Protein AF-A0A1M7PRE1-F1 (afdb_monomer)

Foldseek 3Di:
DDDPPPPDDDDDDDDPDDDDCVVDDPVRVVVVVVVCVVPVPPDPVRVVVVVCVQPQNVVDDVPDDRDCVSVVVDDD

InterPro domains:
  IPR025272 Antitoxin SocA-like, Panacea domain [PF13274] (15-55)

Structure (mmCIF, N/CA/C/O backbone):
data_AF-A0A1M7PRE1-F1
#
_entry.id   AF-A0A1M7PRE1-F1
#
loop_
_atom_site.group_PDB
_atom_site.id
_atom_site.type_symbol
_atom_site.label_atom_id
_atom_site.label_alt_id
_atom_site.label_comp_id
_atom_site.label_asym_id
_atom_site.label_entity_id
_atom_site.label_seq_id
_atom_site.pdbx_PDB_ins_code
_atom_site.Cartn_x
_atom_site.Cartn_y
_atom_site.Cartn_z
_atom_site.occupancy
_atom_site.B_iso_or_equiv
_atom_site.auth_seq_id
_atom_site.auth_comp_id
_atom_site.auth_asym_id
_atom_site.auth_atom_id
_atom_site.pdbx_PDB_model_num
ATOM 1 N N . MET A 1 1 ? 24.717 28.802 -14.185 1.00 43.06 1 MET A N 1
ATO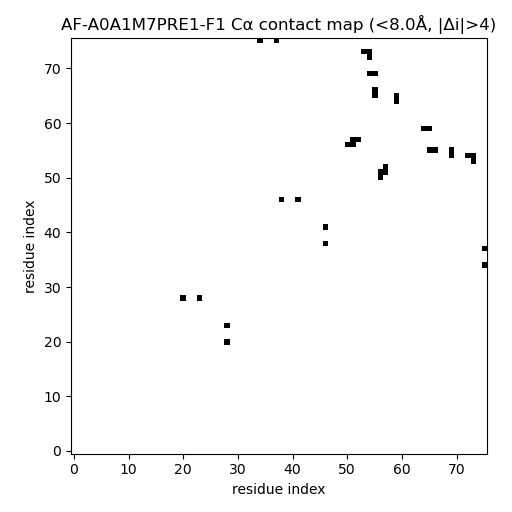M 2 C CA . MET A 1 1 ? 23.330 28.334 -14.387 1.00 43.06 1 MET A CA 1
ATOM 3 C C . MET A 1 1 ? 22.711 28.240 -13.013 1.00 43.06 1 MET A C 1
ATOM 5 O O . MET A 1 1 ? 23.380 27.757 -12.115 1.00 43.06 1 MET A O 1
ATOM 9 N N . GLN A 1 2 ? 21.554 28.859 -12.831 1.00 41.38 2 GLN A N 1
ATOM 10 C CA . GLN A 1 2 ? 20.965 29.124 -11.523 1.00 41.38 2 GLN A CA 1
ATOM 11 C C . GLN A 1 2 ? 20.247 27.869 -11.021 1.00 41.38 2 GLN A C 1
ATOM 13 O O . GLN A 1 2 ? 19.454 27.298 -11.768 1.00 41.38 2 GLN A O 1
ATOM 18 N N . ASP A 1 3 ? 20.568 27.444 -9.797 1.00 50.88 3 ASP A N 1
ATOM 19 C CA . ASP A 1 3 ? 19.885 26.373 -9.072 1.00 50.88 3 ASP A CA 1
ATOM 20 C C . ASP A 1 3 ? 18.380 26.653 -9.036 1.00 50.88 3 ASP A C 1
ATOM 22 O O . ASP A 1 3 ? 17.916 27.586 -8.373 1.00 50.88 3 ASP A O 1
ATOM 26 N N . ILE A 1 4 ? 17.607 25.847 -9.762 1.00 54.66 4 ILE A N 1
ATOM 27 C CA . ILE A 1 4 ? 16.166 25.765 -9.557 1.00 54.66 4 ILE A CA 1
ATOM 28 C C . ILE A 1 4 ? 16.013 24.909 -8.304 1.00 54.66 4 ILE A C 1
ATOM 30 O O . ILE A 1 4 ? 16.046 23.686 -8.357 1.00 54.66 4 ILE A O 1
ATOM 34 N N . SER A 1 5 ? 15.946 25.567 -7.150 1.00 52.38 5 SER A N 1
ATOM 35 C CA . SER A 1 5 ? 15.425 24.960 -5.931 1.00 52.38 5 SER A CA 1
ATOM 36 C C . SER A 1 5 ? 14.011 24.475 -6.251 1.00 52.38 5 SER A C 1
ATOM 38 O O . SER A 1 5 ? 13.093 25.296 -6.262 1.00 52.38 5 SER A O 1
ATOM 40 N N . ASP A 1 6 ? 13.846 23.181 -6.537 1.00 61.56 6 ASP A N 1
ATOM 41 C CA . ASP A 1 6 ? 12.540 22.538 -6.693 1.00 61.56 6 ASP A CA 1
ATOM 42 C C . ASP A 1 6 ? 11.669 22.928 -5.494 1.00 61.56 6 ASP A C 1
ATOM 44 O O . ASP A 1 6 ? 11.926 22.537 -4.353 1.00 61.56 6 ASP A O 1
ATOM 48 N N . HIS A 1 7 ? 10.686 23.794 -5.737 1.00 65.69 7 HIS A N 1
ATOM 49 C CA . HIS A 1 7 ? 9.805 24.306 -4.700 1.00 65.69 7 HIS A CA 1
ATOM 50 C C . HIS A 1 7 ? 8.867 23.169 -4.293 1.00 65.69 7 HIS A C 1
ATOM 52 O O . HIS A 1 7 ? 7.872 22.895 -4.959 1.00 65.69 7 HIS A O 1
ATOM 58 N N . TYR A 1 8 ? 9.246 22.435 -3.249 1.00 69.88 8 TYR A N 1
ATOM 59 C CA . TYR A 1 8 ? 8.482 21.291 -2.774 1.00 69.88 8 TYR A CA 1
ATOM 60 C C . TYR A 1 8 ? 7.327 21.785 -1.904 1.00 69.88 8 TYR A C 1
ATOM 62 O O . TYR A 1 8 ? 7.531 22.253 -0.783 1.00 69.88 8 TYR A O 1
ATOM 70 N N . GLU A 1 9 ? 6.107 21.686 -2.418 1.00 81.94 9 GLU A N 1
ATOM 71 C CA . GLU A 1 9 ? 4.899 21.976 -1.652 1.00 81.94 9 GLU A CA 1
ATOM 72 C C . GLU A 1 9 ? 4.416 20.707 -0.940 1.00 81.94 9 GLU A C 1
ATOM 74 O O . GLU A 1 9 ? 4.361 19.619 -1.515 1.00 81.94 9 GLU A O 1
ATOM 79 N N . GLY A 1 10 ? 4.077 20.842 0.341 1.00 81.19 10 GLY A N 1
ATOM 80 C CA . GLY A 1 10 ? 3.547 19.763 1.167 1.00 81.19 10 GLY A CA 1
ATOM 81 C C . GLY A 1 10 ? 2.180 20.133 1.725 1.00 81.19 10 GLY A C 1
ATOM 82 O O . GLY A 1 10 ? 1.914 21.291 2.035 1.00 81.19 10 GLY A O 1
ATOM 83 N N . SER A 1 11 ? 1.304 19.145 1.875 1.00 85.69 11 SER A N 1
ATOM 84 C CA . SER A 1 11 ? 0.00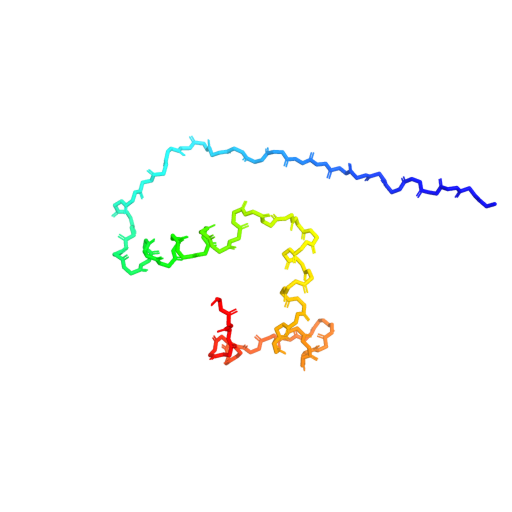6 19.305 2.532 1.00 85.69 11 SER A CA 1
ATOM 85 C C . SER A 1 11 ? -0.201 18.179 3.533 1.00 85.69 11 SER A C 1
ATOM 87 O O . SER A 1 11 ? 0.101 17.023 3.243 1.00 85.69 11 SER A O 1
ATOM 89 N N . ILE A 1 12 ? -0.730 18.515 4.709 1.00 85.56 12 ILE A N 1
ATOM 90 C CA . ILE A 1 12 ? -1.148 17.524 5.702 1.00 85.56 12 ILE A CA 1
ATOM 91 C C . ILE A 1 12 ? -2.637 17.272 5.499 1.00 85.56 12 ILE A C 1
ATOM 93 O O . ILE A 1 12 ? -3.450 18.193 5.575 1.00 85.56 12 ILE A O 1
ATOM 97 N N . ILE A 1 13 ? -2.992 16.017 5.248 1.00 86.94 13 ILE A N 1
ATOM 98 C CA . ILE A 1 13 ? -4.383 15.588 5.132 1.00 86.94 13 ILE A CA 1
ATOM 99 C C . ILE A 1 13 ? -4.808 15.033 6.489 1.00 86.94 13 ILE A C 1
ATOM 101 O O . ILE A 1 13 ? -4.211 14.082 6.986 1.00 86.94 13 ILE A O 1
ATOM 105 N N . ILE A 1 14 ? -5.846 15.627 7.076 1.00 92.69 14 ILE A N 1
ATOM 106 C CA . ILE A 1 14 ? -6.459 15.150 8.318 1.00 92.69 14 ILE A CA 1
ATOM 107 C C . ILE A 1 14 ? -7.866 14.620 8.051 1.00 92.69 14 ILE A C 1
ATOM 109 O O . ILE A 1 14 ? -8.601 15.122 7.196 1.00 92.69 14 ILE A O 1
ATOM 113 N N . ASN A 1 15 ? -8.251 13.592 8.795 1.00 89.25 15 ASN A N 1
ATOM 114 C CA . ASN A 1 15 ? -9.575 12.996 8.719 1.00 89.25 15 ASN A CA 1
ATOM 115 C C . ASN A 1 15 ? -10.636 13.926 9.337 1.00 89.25 15 ASN A C 1
ATOM 117 O O . ASN A 1 15 ? -10.447 14.500 10.404 1.00 89.25 15 ASN A O 1
ATOM 121 N N . LYS A 1 16 ? -11.790 14.056 8.668 1.00 94.31 16 LYS A N 1
ATOM 122 C CA . LYS A 1 16 ? -12.950 14.812 9.187 1.00 94.31 16 LYS A CA 1
ATOM 123 C C . LYS A 1 16 ? -13.806 14.012 10.176 1.00 94.31 16 LYS A C 1
ATOM 125 O O . LYS A 1 16 ? -14.678 14.581 10.823 1.00 94.31 16 LYS A O 1
ATOM 130 N N . LYS A 1 17 ? -13.625 12.692 10.213 1.00 93.19 17 LYS A N 1
ATOM 131 C CA . LYS A 1 17 ? -14.360 11.740 11.053 1.00 93.19 17 LYS A CA 1
ATOM 132 C C . LYS A 1 17 ? -13.393 10.688 11.579 1.00 93.19 17 LYS A C 1
ATOM 134 O O . LYS A 1 17 ? -12.351 10.458 10.961 1.00 93.19 17 LYS A O 1
ATOM 139 N N . ASP A 1 18 ? -13.758 10.053 12.680 1.00 94.44 18 ASP A N 1
ATOM 140 C CA . ASP A 1 18 ? -12.990 8.946 13.240 1.00 94.44 18 ASP A CA 1
ATOM 141 C C . ASP A 1 18 ? -13.090 7.693 12.367 1.00 94.44 18 ASP A C 1
ATOM 143 O O . ASP A 1 18 ? -14.051 7.500 11.613 1.00 94.44 18 ASP A O 1
ATOM 147 N N . PHE A 1 19 ? -12.077 6.833 12.473 1.00 93.25 19 PHE A N 1
ATOM 148 C CA . PHE A 1 19 ? -12.070 5.540 11.803 1.00 93.25 19 PHE A CA 1
ATOM 149 C C . PHE A 1 19 ? -13.188 4.652 12.362 1.00 93.25 19 PHE A C 1
ATOM 151 O O . PHE A 1 19 ? -13.245 4.396 13.564 1.00 93.25 19 PHE A O 1
ATOM 158 N N .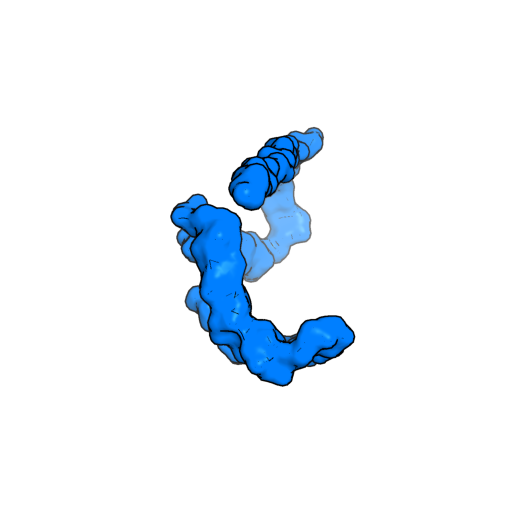 ASN A 1 20 ? -14.071 4.168 11.486 1.00 95.50 20 ASN A N 1
ATOM 159 C CA . ASN A 1 20 ? -15.144 3.255 11.859 1.00 95.50 20 ASN A CA 1
ATOM 160 C C . ASN A 1 20 ? -14.836 1.836 11.343 1.00 95.50 20 ASN A C 1
ATOM 162 O O . ASN A 1 20 ? -15.063 1.579 10.163 1.00 95.50 20 ASN A O 1
ATOM 166 N N . PRO A 1 21 ? -14.381 0.894 12.189 1.00 94.38 21 PRO A N 1
ATOM 167 C CA . PRO A 1 21 ? -14.065 -0.467 11.754 1.00 94.38 21 PRO A CA 1
ATOM 168 C C . PRO A 1 21 ? -15.300 -1.288 11.359 1.00 94.38 21 PRO A C 1
ATOM 170 O O . PRO A 1 21 ? -15.161 -2.283 10.661 1.00 94.38 21 PRO A O 1
ATOM 173 N N . SER A 1 22 ? -16.508 -0.889 11.776 1.00 96.81 22 SER A N 1
ATOM 174 C CA . SER A 1 22 ? -17.732 -1.672 11.532 1.00 96.81 22 SER A CA 1
ATOM 175 C C . SER A 1 22 ? -18.193 -1.702 10.072 1.00 96.81 22 SER A C 1
ATOM 177 O O . SER A 1 22 ? -19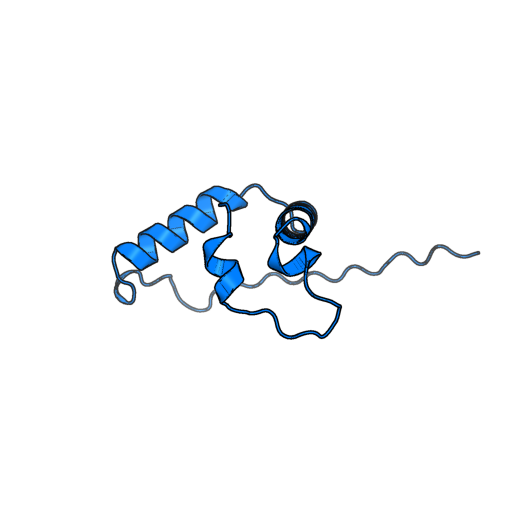.068 -2.496 9.738 1.00 96.81 22 SER A O 1
ATOM 179 N N . VAL A 1 23 ? -17.629 -0.852 9.206 1.00 96.69 23 VAL A N 1
ATOM 180 C CA . VAL A 1 23 ? -17.955 -0.837 7.767 1.00 96.69 23 VAL A CA 1
ATOM 181 C C . VAL A 1 23 ? -17.118 -1.821 6.951 1.00 96.69 23 VAL A C 1
ATOM 183 O O . VAL A 1 23 ? -17.349 -1.938 5.753 1.00 96.69 23 VAL A O 1
ATOM 186 N N . PHE A 1 24 ? -16.158 -2.495 7.584 1.00 97.25 24 PHE A N 1
ATOM 187 C CA . PHE A 1 24 ? -15.229 -3.413 6.939 1.00 97.25 24 PHE A CA 1
ATOM 188 C C . PHE A 1 24 ? -15.476 -4.848 7.399 1.00 97.25 24 PHE A C 1
ATOM 190 O O . PHE A 1 24 ? -15.863 -5.096 8.547 1.00 97.25 24 PHE A O 1
ATOM 197 N N . SER A 1 25 ? -15.196 -5.804 6.519 1.00 98.31 25 SER A N 1
ATOM 198 C CA . SER A 1 25 ? -15.058 -7.204 6.902 1.00 98.31 25 SER A CA 1
ATOM 199 C C . SER A 1 25 ? -13.776 -7.424 7.718 1.00 98.31 25 SER A C 1
ATOM 201 O O . SER A 1 25 ? -12.884 -6.572 7.794 1.00 98.31 25 SER A O 1
ATOM 203 N N . LYS A 1 26 ? -13.655 -8.603 8.332 1.00 97.94 26 LYS A N 1
ATOM 204 C CA . LYS A 1 26 ? -12.442 -8.989 9.063 1.00 97.94 26 LYS A CA 1
ATOM 205 C C . LYS A 1 26 ? -11.228 -9.040 8.132 1.00 97.94 26 LYS A C 1
ATOM 207 O O . LYS A 1 26 ? -10.168 -8.535 8.483 1.00 97.94 26 LYS A O 1
ATOM 212 N N . GLU A 1 27 ? -11.410 -9.605 6.945 1.00 97.69 27 GLU A N 1
ATOM 213 C CA . GLU A 1 27 ? -10.379 -9.771 5.919 1.00 97.69 27 GLU A CA 1
ATOM 214 C C . GLU A 1 27 ? -9.913 -8.412 5.372 1.00 97.69 27 GLU A C 1
ATOM 216 O O . GLU A 1 27 ? -8.719 -8.193 5.150 1.00 97.69 27 GLU A O 1
ATOM 221 N N . GLU A 1 28 ? -10.838 -7.463 5.208 1.00 97.62 28 GLU A N 1
ATOM 222 C CA . GLU A 1 28 ? -10.511 -6.092 4.807 1.00 97.62 28 GLU A CA 1
ATOM 223 C C . GLU A 1 28 ? -9.688 -5.378 5.887 1.00 97.62 28 GLU A C 1
ATOM 225 O O . GLU A 1 28 ? -8.662 -4.767 5.582 1.00 97.62 28 GLU A O 1
ATOM 230 N N . LEU A 1 29 ? -10.071 -5.505 7.163 1.00 98.06 29 LEU A N 1
ATOM 231 C CA . LEU A 1 29 ? -9.295 -4.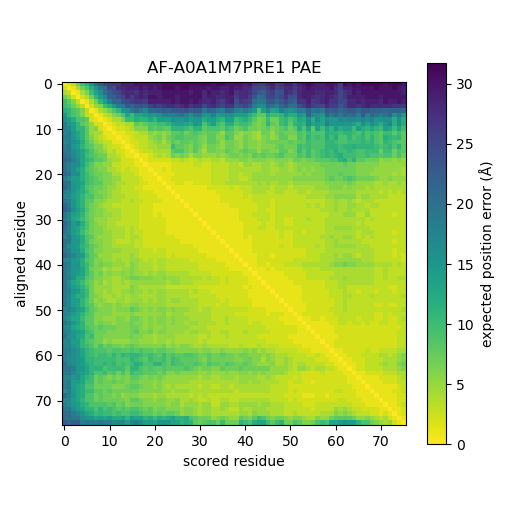953 8.280 1.00 98.06 29 LEU A CA 1
ATOM 232 C C . LEU A 1 29 ? -7.904 -5.591 8.389 1.00 98.06 29 LEU A C 1
ATOM 234 O O . LEU A 1 29 ? -6.929 -4.895 8.679 1.00 98.06 29 LEU A O 1
ATOM 238 N N . GLU A 1 30 ? -7.787 -6.898 8.163 1.00 97.00 30 GLU A N 1
ATOM 239 C CA . GLU A 1 30 ? -6.497 -7.597 8.133 1.00 97.00 30 GLU A CA 1
ATOM 240 C C . GLU A 1 30 ? -5.613 -7.078 6.992 1.00 97.00 30 GLU A C 1
ATOM 242 O O . GLU A 1 30 ? -4.438 -6.782 7.216 1.00 97.00 30 GLU A O 1
ATOM 247 N N . THR A 1 31 ? -6.191 -6.866 5.808 1.00 95.12 31 THR A N 1
ATOM 248 C CA . THR A 1 31 ? -5.492 -6.287 4.651 1.00 95.12 31 THR A CA 1
ATOM 249 C C . THR A 1 31 ? -4.997 -4.868 4.946 1.00 95.12 31 THR A C 1
ATOM 251 O O . THR A 1 31 ? -3.829 -4.560 4.706 1.00 95.12 31 THR A O 1
ATOM 254 N N . LEU A 1 32 ? -5.836 -4.008 5.538 1.00 95.50 32 LEU A N 1
ATOM 255 C CA . LEU A 1 32 ? -5.438 -2.652 5.938 1.00 95.50 32 LEU A CA 1
ATOM 256 C C . LEU A 1 32 ? -4.281 -2.667 6.947 1.00 95.50 32 LEU A C 1
ATOM 258 O O . LEU A 1 32 ? -3.320 -1.909 6.801 1.00 95.50 32 LEU A O 1
ATOM 262 N N . ASN A 1 33 ? -4.341 -3.549 7.947 1.00 96.12 33 ASN A N 1
ATOM 263 C CA . ASN A 1 33 ? -3.278 -3.691 8.942 1.00 96.12 33 ASN A CA 1
ATOM 264 C C . ASN A 1 33 ? -1.975 -4.223 8.336 1.00 96.12 33 ASN A C 1
ATOM 266 O O . ASN A 1 33 ? -0.898 -3.782 8.739 1.00 96.12 33 ASN A O 1
ATOM 270 N N . LEU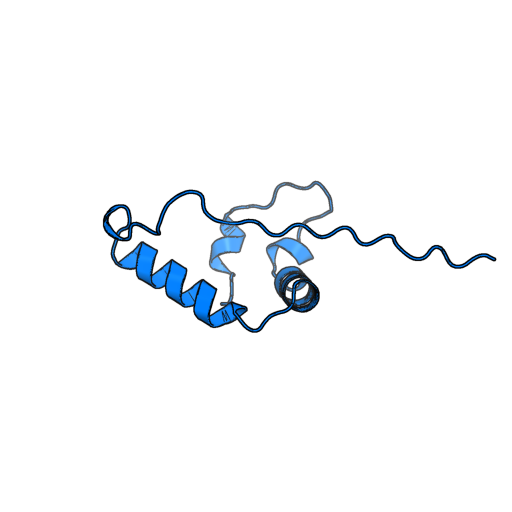 A 1 34 ? -2.050 -5.152 7.381 1.00 95.00 34 LEU A N 1
ATOM 271 C CA . LEU A 1 34 ? -0.885 -5.667 6.661 1.00 95.00 34 LEU A CA 1
ATOM 272 C C . LEU A 1 34 ? -0.172 -4.538 5.905 1.00 95.00 34 LEU A C 1
ATOM 274 O O . LEU A 1 34 ? 1.027 -4.334 6.098 1.00 95.00 34 LEU A O 1
ATOM 278 N N . VAL A 1 35 ? -0.919 -3.762 5.113 1.00 93.06 35 VAL A N 1
ATOM 279 C CA . VAL A 1 35 ? -0.382 -2.624 4.349 1.00 93.06 35 VAL A CA 1
ATOM 280 C C . VAL A 1 35 ? 0.208 -1.569 5.290 1.00 93.06 35 VAL A C 1
ATOM 282 O O . VAL A 1 35 ? 1.349 -1.145 5.099 1.00 93.06 35 VAL A O 1
ATOM 285 N N . LEU A 1 36 ? -0.517 -1.189 6.349 1.00 94.31 36 LEU A N 1
ATOM 286 C CA . LEU A 1 36 ? -0.038 -0.208 7.325 1.00 94.31 36 LEU A CA 1
ATOM 287 C C . LEU A 1 36 ? 1.275 -0.659 7.973 1.00 94.31 36 LEU A C 1
ATOM 289 O O . LEU A 1 36 ? 2.243 0.096 7.998 1.00 94.31 36 LEU A O 1
ATOM 293 N N . ASN A 1 37 ? 1.337 -1.893 8.474 1.00 95.19 37 ASN A N 1
ATOM 294 C CA . ASN A 1 37 ? 2.537 -2.391 9.144 1.00 95.19 37 ASN A CA 1
ATOM 295 C C . ASN A 1 37 ? 3.726 -2.545 8.197 1.00 95.19 37 ASN A C 1
ATOM 297 O O . ASN A 1 37 ? 4.861 -2.365 8.637 1.00 95.19 37 ASN A O 1
ATOM 301 N N . LYS A 1 38 ? 3.481 -2.853 6.918 1.00 92.44 38 LYS A N 1
ATOM 302 C CA . LYS A 1 38 ? 4.538 -2.957 5.912 1.00 92.44 38 LYS A CA 1
ATOM 303 C C . LYS A 1 38 ? 5.182 -1.606 5.612 1.00 92.44 38 LYS A C 1
ATOM 305 O O . LYS A 1 38 ? 6.403 -1.544 5.486 1.00 92.44 38 LYS A O 1
ATOM 310 N N . PHE A 1 39 ? 4.374 -0.553 5.481 1.00 92.62 39 PHE A N 1
ATOM 311 C CA . PHE A 1 39 ? 4.818 0.724 4.914 1.00 92.62 39 PHE A CA 1
ATOM 312 C C . PHE A 1 39 ? 4.900 1.887 5.910 1.00 92.62 39 PHE A C 1
ATOM 314 O O . PHE A 1 39 ? 5.373 2.951 5.528 1.00 92.62 39 PHE A O 1
ATOM 321 N N . LYS A 1 40 ? 4.498 1.716 7.176 1.00 94.00 40 LYS A N 1
ATOM 322 C CA . LYS A 1 40 ? 4.510 2.792 8.194 1.00 94.00 40 LYS A CA 1
ATOM 323 C C . LYS A 1 40 ? 5.851 3.520 8.354 1.00 94.00 40 LYS A C 1
ATOM 325 O O . LYS A 1 40 ? 5.854 4.690 8.715 1.00 94.00 40 LYS A O 1
ATOM 330 N N . ASP A 1 41 ? 6.961 2.834 8.085 1.00 95.44 41 ASP A N 1
ATOM 331 C CA . ASP A 1 41 ? 8.317 3.365 8.255 1.00 95.44 41 ASP A CA 1
ATOM 332 C C . ASP A 1 41 ? 8.936 3.844 6.927 1.00 95.44 41 ASP A C 1
ATOM 334 O O . ASP A 1 41 ? 10.095 4.248 6.895 1.00 95.44 41 ASP A O 1
ATOM 338 N N . TYR A 1 42 ? 8.184 3.795 5.821 1.00 93.81 42 TYR A N 1
ATOM 339 C CA . TYR A 1 42 ? 8.657 4.207 4.502 1.00 93.81 42 TYR A CA 1
ATOM 340 C C . TYR A 1 42 ? 8.439 5.705 4.296 1.00 93.81 42 TYR A C 1
ATOM 342 O O . TYR A 1 42 ? 7.334 6.225 4.459 1.00 93.81 42 TYR A O 1
ATOM 350 N N . SER A 1 43 ? 9.470 6.395 3.820 1.00 92.50 43 SER A N 1
ATOM 351 C CA . SER A 1 43 ? 9.306 7.706 3.194 1.00 92.50 43 SER A CA 1
ATOM 352 C C . SER A 1 43 ? 8.628 7.583 1.825 1.00 92.50 43 SER A C 1
ATOM 354 O O . SER A 1 43 ? 8.691 6.542 1.165 1.00 92.50 43 SER A O 1
ATOM 356 N N . SER A 1 44 ? 8.050 8.679 1.322 1.00 88.44 44 SER A N 1
ATOM 357 C CA . SER A 1 44 ? 7.440 8.710 -0.018 1.00 88.44 44 SER A CA 1
ATOM 358 C C . SER A 1 44 ? 8.416 8.284 -1.122 1.00 88.44 44 SER A C 1
ATOM 360 O O . SER A 1 44 ? 8.021 7.636 -2.090 1.00 88.44 44 SER A O 1
ATOM 362 N N . LYS A 1 45 ? 9.707 8.612 -0.966 1.00 91.94 45 LYS A N 1
ATOM 363 C CA . LYS A 1 45 ? 10.759 8.216 -1.908 1.00 91.94 45 LYS A CA 1
ATOM 364 C C . LYS A 1 45 ? 11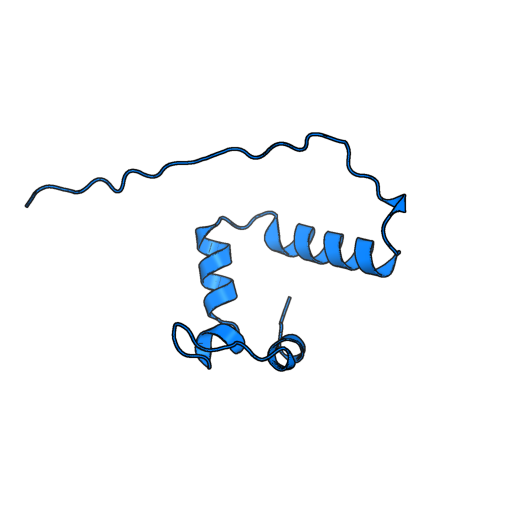.023 6.714 -1.861 1.00 91.94 45 LYS A C 1
ATOM 366 O O . LYS A 1 45 ? 11.178 6.094 -2.908 1.00 91.94 45 LYS A O 1
ATOM 371 N N . GLU A 1 46 ? 11.076 6.124 -0.670 1.00 94.56 46 GLU A N 1
ATOM 372 C CA . GLU A 1 46 ? 11.261 4.679 -0.519 1.00 94.56 46 GLU A CA 1
ATOM 373 C C . GLU A 1 46 ? 10.061 3.908 -1.049 1.00 94.56 46 GLU A C 1
ATOM 375 O O . GLU A 1 46 ? 10.257 2.933 -1.768 1.00 94.56 46 GLU A O 1
ATOM 380 N N . LEU A 1 47 ? 8.843 4.372 -0.756 1.00 92.06 47 LEU A N 1
ATOM 381 C CA . LEU A 1 47 ? 7.621 3.764 -1.270 1.00 92.06 47 LEU A CA 1
ATOM 382 C C . LEU A 1 47 ? 7.623 3.759 -2.804 1.00 92.06 47 LEU A 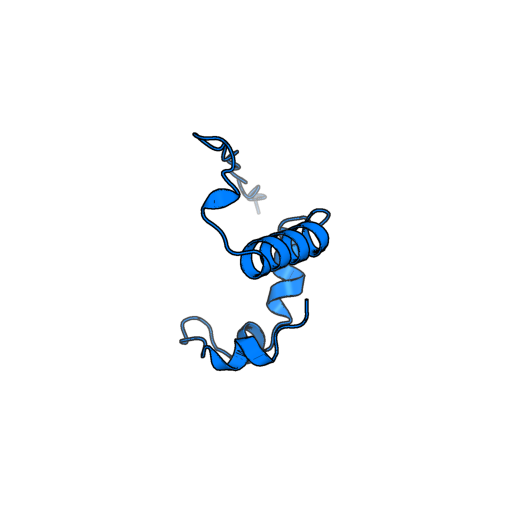C 1
ATOM 384 O O . LEU A 1 47 ? 7.492 2.697 -3.401 1.00 92.06 47 LEU A O 1
ATOM 388 N N . CYS A 1 48 ? 7.879 4.913 -3.430 1.00 91.44 48 CYS A N 1
ATOM 389 C CA . CYS A 1 48 ? 7.996 5.046 -4.886 1.00 91.44 48 CYS A CA 1
ATOM 390 C C . CYS A 1 48 ? 9.073 4.116 -5.473 1.00 91.44 48 CYS A C 1
ATOM 392 O O . CYS A 1 48 ? 8.837 3.377 -6.426 1.00 91.44 48 CYS A O 1
ATOM 394 N N . ASN A 1 49 ? 10.255 4.079 -4.853 1.00 92.88 49 ASN A N 1
ATOM 395 C CA . ASN A 1 49 ? 11.332 3.198 -5.292 1.00 92.88 49 ASN A CA 1
ATOM 396 C C . ASN A 1 49 ? 10.988 1.708 -5.156 1.00 92.88 49 ASN A C 1
ATOM 398 O O . ASN A 1 49 ? 11.536 0.906 -5.913 1.00 92.88 49 ASN A O 1
ATOM 402 N N . GLN A 1 50 ? 10.157 1.309 -4.186 1.00 91.25 50 GLN A N 1
ATOM 403 C CA . GLN A 1 50 ? 9.701 -0.078 -4.096 1.00 91.25 50 GLN A CA 1
ATOM 404 C C . GLN A 1 50 ? 8.624 -0.393 -5.128 1.00 91.25 50 GLN A C 1
ATOM 406 O O . GLN A 1 50 ? 8.757 -1.403 -5.812 1.00 91.25 50 GLN A O 1
ATOM 411 N N . THR A 1 51 ? 7.603 0.453 -5.280 1.00 88.94 51 THR A N 1
ATOM 412 C CA . THR A 1 51 ? 6.500 0.192 -6.221 1.00 88.94 51 THR A CA 1
ATOM 413 C C . THR A 1 51 ? 6.984 0.179 -7.673 1.00 88.94 51 THR A C 1
ATOM 415 O O . THR A 1 51 ? 6.517 -0.623 -8.475 1.00 88.94 51 THR A O 1
ATOM 418 N N . HIS A 1 52 ? 8.018 0.956 -8.015 1.00 91.25 52 HIS A N 1
ATOM 419 C CA . HIS A 1 52 ? 8.663 0.900 -9.335 1.00 91.25 52 HIS A CA 1
ATOM 420 C C . HIS A 1 52 ? 9.402 -0.419 -9.640 1.00 91.25 52 HIS A C 1
ATOM 422 O O . HIS A 1 52 ? 9.858 -0.619 -10.765 1.00 91.25 52 HIS A O 1
ATOM 428 N N . LYS A 1 53 ? 9.543 -1.330 -8.669 1.00 91.75 53 LYS A N 1
ATOM 429 C CA . LYS A 1 53 ? 10.089 -2.680 -8.898 1.00 91.75 53 LYS A CA 1
ATOM 430 C C . LYS A 1 53 ? 9.010 -3.706 -9.233 1.00 91.75 53 LYS A C 1
ATOM 432 O O . LYS A 1 53 ? 9.347 -4.850 -9.531 1.00 91.75 53 LYS A O 1
ATOM 437 N N . GLU A 1 54 ? 7.736 -3.339 -9.142 1.00 92.44 54 GLU A N 1
ATOM 438 C CA . GLU A 1 54 ? 6.633 -4.249 -9.425 1.00 92.44 54 GLU A CA 1
ATOM 439 C C . GLU A 1 54 ? 6.542 -4.563 -10.920 1.00 92.44 54 GLU A C 1
ATOM 441 O O . GLU A 1 54 ? 6.838 -3.724 -11.775 1.00 92.44 54 GLU A O 1
ATOM 446 N N . ALA A 1 55 ? 6.089 -5.781 -11.237 1.00 93.44 55 ALA A N 1
ATOM 447 C CA . ALA A 1 55 ? 5.925 -6.247 -12.612 1.00 93.44 55 ALA A CA 1
ATOM 448 C C . ALA A 1 55 ? 5.051 -5.289 -13.436 1.00 93.44 55 ALA A C 1
ATOM 450 O O . ALA A 1 55 ? 5.421 -4.940 -14.554 1.00 93.44 55 ALA A O 1
ATOM 451 N N . ALA A 1 56 ? 3.966 -4.786 -12.839 1.00 92.56 56 ALA A N 1
ATOM 452 C CA . ALA A 1 56 ? 3.079 -3.805 -13.454 1.00 92.56 56 ALA A CA 1
ATOM 453 C C . ALA A 1 56 ? 3.822 -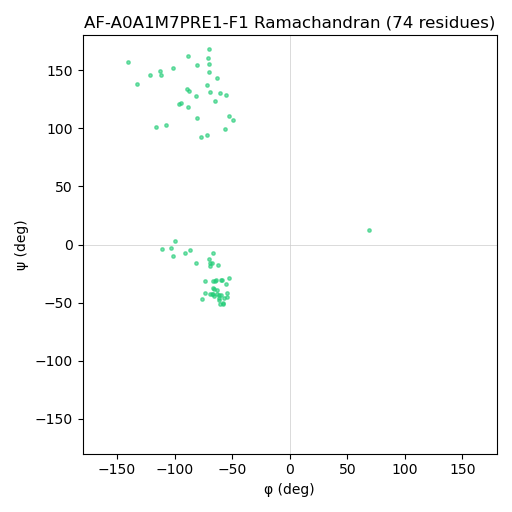2.551 -13.933 1.00 92.56 56 ALA A C 1
ATOM 455 O O . ALA A 1 56 ? 3.599 -2.104 -15.055 1.00 92.56 56 ALA A O 1
ATOM 456 N N . TYR A 1 57 ? 4.723 -1.997 -13.117 1.00 92.81 57 TYR A N 1
ATOM 457 C CA . TYR A 1 57 ? 5.483 -0.803 -13.486 1.00 92.81 57 TYR A CA 1
ATOM 458 C C . TYR A 1 57 ? 6.560 -1.110 -14.533 1.00 92.81 57 TYR A C 1
ATOM 460 O O . TYR A 1 57 ? 6.749 -0.349 -15.476 1.00 92.81 57 TYR A O 1
ATOM 468 N N . LEU A 1 58 ? 7.264 -2.234 -14.381 1.00 93.50 58 LEU A N 1
ATOM 469 C CA . LEU A 1 58 ? 8.385 -2.597 -15.252 1.00 93.50 58 LEU A CA 1
ATOM 470 C C . LEU A 1 58 ? 7.953 -3.052 -16.651 1.00 93.50 58 LEU A C 1
ATOM 472 O O . LEU A 1 58 ? 8.712 -2.892 -17.606 1.00 93.50 58 LEU A O 1
ATOM 476 N N . GLN A 1 59 ? 6.776 -3.669 -16.767 1.00 94.44 59 GLN A N 1
ATOM 477 C CA . GLN A 1 59 ? 6.318 -4.318 -18.000 1.00 94.44 59 GLN A CA 1
ATOM 478 C C . GLN A 1 59 ? 5.303 -3.485 -18.791 1.00 94.44 59 GLN A C 1
ATOM 480 O O . GLN A 1 59 ? 5.004 -3.826 -19.936 1.00 94.44 59 GLN A O 1
ATOM 485 N N . THR A 1 60 ? 4.788 -2.392 -18.224 1.00 94.62 60 THR A N 1
ATOM 486 C CA . THR A 1 60 ? 3.904 -1.459 -18.939 1.00 94.62 60 THR A CA 1
ATOM 487 C C . THR A 1 60 ? 4.667 -0.218 -19.380 1.00 94.62 60 THR A C 1
ATOM 489 O O . THR A 1 60 ? 5.671 0.166 -18.777 1.00 94.62 60 THR A O 1
ATOM 492 N N . LYS A 1 61 ? 4.233 0.414 -20.477 1.00 92.81 61 LYS A N 1
ATOM 493 C CA . LYS A 1 61 ? 4.811 1.693 -20.895 1.00 92.81 61 LYS A CA 1
ATOM 494 C C . LYS A 1 61 ? 4.070 2.837 -20.226 1.00 92.81 61 LYS A C 1
ATOM 496 O O . LYS A 1 61 ? 2.940 2.714 -19.758 1.00 92.81 61 LYS A O 1
ATOM 501 N N . HIS A 1 62 ? 4.713 3.996 -20.222 1.00 91.94 62 HIS A N 1
ATOM 502 C CA . HIS A 1 62 ? 4.065 5.219 -19.788 1.00 91.94 62 HIS A CA 1
ATOM 503 C C . HIS A 1 62 ? 2.771 5.460 -20.590 1.00 91.94 62 HIS A C 1
ATOM 505 O O . HIS A 1 62 ? 2.805 5.456 -21.819 1.00 91.94 62 HIS A O 1
ATOM 511 N N . ASN A 1 63 ? 1.665 5.701 -19.878 1.00 91.94 63 ASN A N 1
ATOM 512 C CA . ASN A 1 63 ? 0.295 5.843 -20.396 1.00 91.94 63 ASN A CA 1
ATOM 513 C C . ASN A 1 63 ? -0.366 4.568 -20.953 1.00 91.94 63 ASN A C 1
ATOM 515 O O . ASN A 1 63 ? -1.433 4.671 -21.559 1.00 91.94 63 ASN A O 1
ATOM 519 N N . ASP A 1 64 ? 0.200 3.383 -20.713 1.00 94.31 64 ASP A N 1
ATOM 520 C CA . ASP A 1 64 ? -0.498 2.127 -20.993 1.00 94.31 64 ASP A CA 1
ATOM 521 C C . ASP A 1 64 ? -1.484 1.767 -19.870 1.00 94.31 64 ASP A C 1
ATOM 523 O O . ASP A 1 64 ? -1.312 2.124 -18.701 1.00 94.31 64 ASP A O 1
ATOM 527 N N . PHE A 1 65 ? -2.516 0.999 -20.224 1.00 94.62 65 PHE A N 1
ATOM 528 C CA . PHE A 1 65 ? -3.376 0.356 -19.236 1.00 94.62 65 PHE A CA 1
ATOM 529 C C . PHE A 1 65 ? -2.606 -0.745 -18.500 1.00 94.62 65 PHE A C 1
ATOM 531 O O . PHE A 1 65 ? -2.006 -1.623 -19.122 1.00 94.62 65 PHE A O 1
ATOM 538 N N . ILE A 1 66 ? -2.680 -0.738 -17.171 1.00 94.56 66 ILE A N 1
ATOM 539 C CA . ILE A 1 66 ? -2.139 -1.808 -16.332 1.00 94.56 66 ILE A CA 1
ATOM 540 C C . ILE A 1 66 ? -3.225 -2.876 -16.161 1.00 94.56 66 ILE A C 1
ATOM 542 O O . ILE A 1 66 ? -4.292 -2.588 -15.617 1.00 94.56 66 ILE A O 1
ATOM 546 N N . SER A 1 67 ? -2.965 -4.104 -16.629 1.00 95.62 67 SER A N 1
ATOM 547 C CA . SER A 1 67 ? -3.876 -5.235 -16.394 1.00 95.62 67 SER A CA 1
ATOM 548 C C . SER A 1 67 ? -3.980 -5.537 -14.900 1.00 95.62 67 SER A C 1
ATOM 550 O O . SER A 1 67 ? -2.982 -5.503 -14.180 1.00 95.62 67 SER A O 1
ATOM 552 N N . TYR A 1 68 ? -5.174 -5.911 -14.443 1.00 95.19 68 TYR A N 1
ATOM 553 C CA . TYR A 1 68 ? -5.364 -6.371 -13.069 1.00 95.19 68 TYR A CA 1
ATOM 554 C C . TYR A 1 68 ? -4.678 -7.720 -12.798 1.00 95.19 68 TYR A C 1
ATOM 556 O O . TYR A 1 68 ? -4.440 -8.057 -11.645 1.00 95.19 68 TYR A O 1
ATOM 564 N N . ASP A 1 69 ? -4.288 -8.470 -13.834 1.00 95.88 69 ASP A N 1
ATOM 565 C CA . ASP A 1 69 ? -3.586 -9.750 -13.671 1.00 95.88 69 ASP A CA 1
ATOM 566 C C . ASP A 1 69 ? -2.272 -9.612 -12.893 1.00 95.88 69 ASP A C 1
ATOM 568 O O . ASP A 1 69 ? -1.911 -10.517 -12.138 1.00 95.88 69 ASP A O 1
ATOM 572 N N . TYR A 1 70 ? -1.609 -8.452 -12.994 1.00 94.62 70 TYR A N 1
ATOM 573 C CA . TYR A 1 70 ? -0.403 -8.146 -12.223 1.00 94.62 70 TYR A CA 1
ATOM 574 C C . TYR A 1 70 ? -0.648 -8.122 -10.707 1.00 94.62 70 TYR A C 1
ATOM 576 O O . TYR A 1 70 ? 0.305 -8.260 -9.941 1.00 94.62 70 TYR A O 1
ATOM 584 N N . ALA A 1 71 ? -1.902 -8.006 -10.250 1.00 92.19 71 ALA A N 1
ATOM 585 C CA . ALA A 1 71 ? -2.243 -8.112 -8.833 1.00 92.19 71 ALA A CA 1
ATOM 586 C C . ALA A 1 71 ? -1.845 -9.476 -8.242 1.00 92.19 71 ALA A C 1
ATOM 588 O O . ALA A 1 71 ? -1.462 -9.551 -7.077 1.00 92.19 71 ALA A O 1
ATOM 589 N N . ASN A 1 72 ? -1.857 -10.539 -9.056 1.00 92.75 72 ASN A N 1
ATOM 590 C CA . ASN A 1 72 ? -1.440 -11.880 -8.635 1.00 92.75 72 ASN A CA 1
ATOM 591 C C . ASN A 1 72 ? 0.073 -11.989 -8.380 1.00 92.75 72 ASN A C 1
ATOM 593 O O . ASN A 1 72 ? 0.530 -12.955 -7.770 1.00 92.75 72 ASN A O 1
ATOM 597 N N . GLU A 1 73 ? 0.854 -11.019 -8.856 1.00 91.50 73 GLU A N 1
ATOM 598 C CA . GLU A 1 73 ? 2.311 -10.986 -8.727 1.00 91.50 73 GLU A CA 1
ATOM 599 C C . GLU A 1 73 ? 2.792 -10.018 -7.639 1.00 91.50 73 GLU A C 1
ATOM 601 O O . GLU A 1 73 ? 3.997 -9.946 -7.381 1.00 91.50 73 GLU A O 1
ATOM 606 N N . ILE A 1 74 ? 1.878 -9.280 -6.993 1.00 88.38 74 ILE A N 1
ATOM 607 C CA . ILE A 1 74 ? 2.218 -8.330 -5.931 1.00 88.38 74 ILE A CA 1
ATOM 608 C C . ILE A 1 74 ? 2.887 -9.079 -4.776 1.00 88.38 74 ILE A C 1
ATOM 610 O O . ILE A 1 74 ? 2.384 -10.082 -4.268 1.00 88.38 74 ILE A O 1
ATOM 614 N N . ARG A 1 75 ? 4.036 -8.559 -4.334 1.00 78.31 75 ARG A N 1
ATOM 615 C CA . ARG A 1 75 ? 4.796 -9.090 -3.198 1.00 78.31 75 ARG A CA 1
ATOM 616 C C . ARG A 1 75 ? 4.839 -8.047 -2.092 1.00 78.31 75 ARG A C 1
ATOM 618 O O . ARG A 1 75 ? 5.629 -7.106 -2.165 1.00 78.31 75 ARG A O 1
ATOM 625 N N . ILE A 1 76 ? 3.984 -8.232 -1.088 1.00 72.62 76 ILE A N 1
ATOM 626 C CA . ILE A 1 76 ? 3.934 -7.412 0.132 1.00 72.62 76 ILE A CA 1
ATOM 627 C C . ILE A 1 76 ? 4.808 -8.045 1.209 1.00 72.62 76 ILE A C 1
ATOM 629 O O . ILE A 1 76 ? 4.796 -9.283 1.355 1.00 72.62 76 ILE A O 1
#

Secondary structure (DSSP, 8-state):
---------------SS---GGGS-HHHHHHHHHHHHHHTT--HHHHHHHHTTSHHHHHSPTTPPPPGGGGGG---

Solvent-accessible surface area (backbone atoms only — not comparable to full-atom values): 5273 Å² total; per-residue (Å²): 134,82,84,77,73,78,83,80,84,84,82,88,88,76,79,94,64,80,90,67,71,85,85,51,56,71,66,54,52,50,51,52,51,52,53,46,71,73,45,71,86,53,51,76,67,54,47,52,62,53,57,58,69,35,65,58,56,68,74,46,58,93,92,54,84,75,67,73,72,48,63,81,68,66,83,132

Organism: NCBI:txid54121

Sequence (76 aa):
MQDISDHYEGSIIINKKDFNPSVFSKEELETLNLVLNKFKDYSSKELCNQTHKEAAYLQTKHNDFISYDYANEIRI

pLDDT: mean 88.63, std 12.71, range [41.38, 98.31]

Mean predicted aligned error: 7.07 Å

Radius of gyration: 17.41 Å; Cα contacts (8 Å, |Δi|>4): 19; chains: 1; bounding box: 41×41×34 Å